Protein AF-A0A3D4TBJ1-F1 (afdb_monomer)

pLDDT: mean 82.05, std 12.17, range [55.59, 97.12]

Mean predicted aligned error: 19.38 Å

Radius of gyration: 31.86 Å; Cα contacts (8 Å, |Δi|>4): 44; chains: 1; bounding box: 50×71×75 Å

Foldseek 3Di:
DVVVVVVVVVVVVVVVVVVVVVVVPDDDDPPDDDPDDPDPPPPPPPCVVVVPDDPPVPDPPDVVNVVVVVVVVVVVVVVPPDPDDPDPVDDPVVVVVVVVVVVVVPDDDDDQDLVVLVVCVVVVNNVVSLVSLVVVCVVCVVCVVVSVVVNCVSVVD

Nearest PDB structu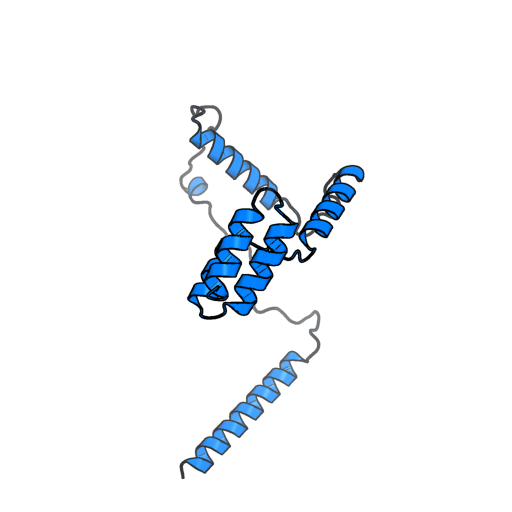res (foldseek):
  6oig-assembly1_i  TM=3.450E-01  e=1.708E+00  Saccharomyces cerevisiae
  7yqh-assembly1_D  TM=2.287E-01  e=3.314E+00  Saccharomyces cerevisiae S288C

Structure (mmCIF, N/CA/C/O backbone):
data_AF-A0A3D4TBJ1-F1
#
_entry.id   AF-A0A3D4TBJ1-F1
#
loop_
_atom_site.group_PDB
_atom_site.id
_atom_site.type_symbol
_atom_site.label_atom_id
_atom_site.label_alt_id
_atom_site.label_comp_id
_atom_site.label_asym_id
_atom_site.label_entity_id
_atom_site.label_seq_id
_atom_site.pdbx_PDB_ins_code
_atom_site.Cartn_x
_atom_site.Cartn_y
_atom_site.Cartn_z
_atom_site.occupancy
_atom_site.B_iso_or_equiv
_atom_site.auth_seq_id
_atom_site.auth_comp_id
_atom_site.auth_asym_id
_atom_site.auth_atom_id
_atom_site.pdbx_PDB_model_num
ATOM 1 N N . LEU A 1 1 ? -1.169 -50.469 31.726 1.00 55.59 1 LEU A N 1
ATOM 2 C CA . LEU A 1 1 ? -1.126 -51.176 30.425 1.00 55.59 1 LEU A CA 1
ATOM 3 C C . LEU A 1 1 ? -1.059 -50.225 29.226 1.00 55.59 1 LEU A C 1
ATOM 5 O O . LEU A 1 1 ? -0.296 -50.515 28.322 1.00 55.59 1 LEU A O 1
ATOM 9 N N . THR A 1 2 ? -1.780 -49.095 29.189 1.00 62.25 2 THR A N 1
ATOM 10 C CA . THR A 1 2 ? -1.698 -48.136 28.060 1.00 62.25 2 THR A CA 1
ATOM 11 C C . THR A 1 2 ? -0.481 -47.201 28.111 1.00 62.25 2 THR A C 1
ATOM 13 O O . THR A 1 2 ? 0.104 -46.916 27.074 1.00 62.25 2 THR A O 1
ATOM 16 N N . VAL A 1 3 ? -0.042 -46.783 29.302 1.00 64.19 3 VAL A N 1
ATOM 17 C CA . VAL A 1 3 ? 1.069 -45.818 29.469 1.00 64.19 3 VAL A CA 1
ATOM 18 C C . VAL A 1 3 ? 2.434 -46.405 29.067 1.00 64.19 3 VAL A C 1
ATOM 20 O O . VAL A 1 3 ? 3.203 -45.757 28.367 1.00 64.19 3 VAL A O 1
ATOM 23 N N . GLU A 1 4 ? 2.705 -47.667 29.415 1.00 66.00 4 GLU A N 1
ATOM 24 C CA . GLU A 1 4 ? 3.970 -48.350 29.078 1.00 66.00 4 GLU A CA 1
ATOM 25 C C . GLU A 1 4 ? 4.130 -48.593 27.566 1.00 66.00 4 GLU A C 1
ATOM 27 O O . GLU A 1 4 ? 5.239 -48.563 27.030 1.00 66.00 4 GLU A O 1
ATOM 32 N N . ALA A 1 5 ? 3.017 -48.806 26.854 1.00 69.88 5 ALA A N 1
ATOM 33 C CA . ALA A 1 5 ? 3.023 -49.003 25.408 1.00 69.88 5 ALA A CA 1
ATOM 34 C C . ALA A 1 5 ? 3.351 -47.702 24.650 1.00 69.88 5 ALA A C 1
ATOM 36 O O . ALA A 1 5 ? 4.091 -47.732 23.664 1.00 69.88 5 ALA A O 1
ATOM 37 N N . GLU A 1 6 ? 2.850 -46.558 25.126 1.00 74.50 6 GLU A N 1
ATOM 38 C CA . GLU A 1 6 ? 3.165 -45.244 24.554 1.00 74.50 6 GLU A CA 1
ATOM 39 C C . GLU A 1 6 ? 4.620 -44.835 24.800 1.00 74.50 6 GLU A C 1
ATOM 41 O O . GLU A 1 6 ? 5.259 -44.253 23.922 1.00 74.50 6 GLU A O 1
ATOM 46 N N . GLU A 1 7 ? 5.168 -45.158 25.970 1.00 77.69 7 GLU A N 1
ATOM 47 C CA . GLU A 1 7 ? 6.558 -44.853 26.312 1.00 77.69 7 GLU A CA 1
ATOM 48 C C . GLU A 1 7 ? 7.539 -45.684 25.470 1.00 77.69 7 GLU A C 1
ATOM 50 O O . GLU A 1 7 ? 8.482 -45.141 24.891 1.00 77.69 7 GLU A O 1
ATOM 55 N N . SER A 1 8 ? 7.231 -46.968 25.245 1.00 80.81 8 SER A N 1
ATOM 56 C CA . SER A 1 8 ? 7.974 -47.814 24.300 1.00 80.81 8 SER A CA 1
ATOM 57 C C . SER A 1 8 ? 7.924 -47.282 22.859 1.00 80.81 8 SER A C 1
ATOM 59 O O . SER A 1 8 ? 8.925 -47.336 22.140 1.00 80.81 8 SER A O 1
ATOM 61 N N . ALA A 1 9 ? 6.782 -46.741 22.418 1.00 84.12 9 ALA A N 1
ATOM 62 C CA . ALA A 1 9 ? 6.650 -46.147 21.088 1.00 84.12 9 ALA A CA 1
ATOM 63 C C . ALA A 1 9 ? 7.488 -44.864 20.941 1.00 84.12 9 ALA A C 1
ATOM 65 O O . ALA A 1 9 ? 8.150 -44.681 19.918 1.00 84.12 9 ALA A O 1
ATOM 66 N N . LYS A 1 10 ? 7.519 -44.009 21.971 1.00 89.00 10 LYS A N 1
ATOM 67 C CA . LYS A 1 10 ? 8.345 -42.789 21.996 1.00 89.00 10 LYS A CA 1
ATOM 68 C C . LYS A 1 10 ? 9.839 -43.108 21.934 1.00 89.00 10 LYS A C 1
ATOM 70 O O . LYS A 1 10 ? 10.552 -42.471 21.161 1.00 89.00 10 LYS A O 1
ATOM 75 N N . GLU A 1 11 ? 10.299 -44.120 22.666 1.00 89.88 11 GLU A N 1
ATOM 76 C CA . GLU A 1 11 ? 11.703 -44.557 22.618 1.00 89.88 11 GLU A CA 1
ATOM 77 C C . GLU A 1 11 ? 12.088 -45.124 21.243 1.00 89.88 11 GLU A C 1
ATOM 79 O O . GLU A 1 11 ? 13.150 -44.802 20.705 1.00 89.88 11 GLU A O 1
ATOM 84 N N . LYS A 1 12 ? 11.189 -45.882 20.598 1.00 92.12 12 LYS A N 1
ATOM 85 C CA . LYS A 1 12 ? 11.396 -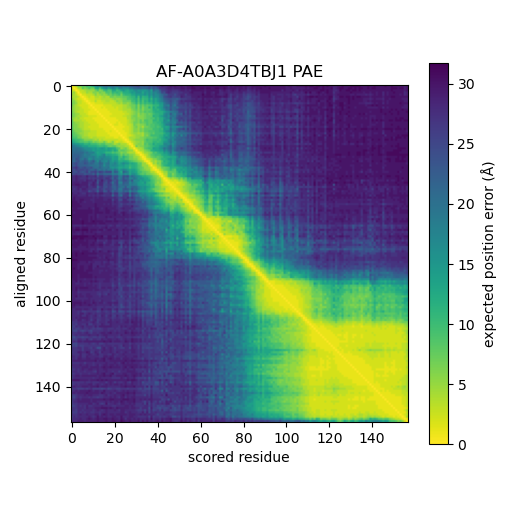46.344 19.214 1.00 92.12 12 LYS A CA 1
ATOM 86 C C . LYS A 1 12 ? 11.519 -45.173 18.242 1.00 92.12 12 LYS A C 1
ATOM 88 O O . LYS A 1 12 ? 12.470 -45.138 17.464 1.00 92.12 12 LYS A O 1
ATOM 93 N N . ILE A 1 13 ? 10.618 -44.192 18.316 1.00 91.75 13 ILE A N 1
ATOM 94 C CA . ILE A 1 13 ? 10.670 -42.998 17.458 1.00 91.75 13 ILE A CA 1
ATOM 95 C C . ILE A 1 13 ? 11.970 -42.224 17.691 1.00 91.75 13 ILE A C 1
ATOM 97 O O . ILE A 1 13 ? 12.634 -41.853 16.730 1.00 91.75 13 ILE A O 1
ATOM 101 N N . LYS A 1 14 ? 12.379 -42.040 18.949 1.00 94.62 14 LYS A N 1
ATOM 102 C CA . LYS A 1 14 ? 13.633 -41.370 19.310 1.00 94.62 14 LYS A CA 1
ATOM 103 C C . LYS A 1 14 ? 14.856 -42.082 18.730 1.00 94.62 14 LYS A C 1
ATOM 105 O O . LYS A 1 14 ? 15.749 -41.412 18.219 1.00 94.62 14 LYS A O 1
ATOM 110 N N . SER A 1 15 ? 14.880 -43.417 18.753 1.00 93.62 15 SER A N 1
ATOM 111 C CA . SER A 1 15 ? 15.967 -44.202 18.151 1.00 93.62 15 SER A CA 1
ATOM 112 C C . SER A 1 15 ? 16.035 -44.047 16.627 1.00 93.62 15 SER A C 1
ATOM 114 O O . SER A 1 15 ? 17.121 -43.881 16.075 1.00 93.62 15 SER A O 1
ATOM 116 N N . ILE A 1 16 ? 14.878 -44.011 15.955 1.00 93.81 16 ILE A N 1
ATOM 117 C CA . ILE A 1 16 ? 14.783 -43.804 14.504 1.00 93.81 16 ILE A CA 1
ATOM 118 C C . ILE A 1 16 ? 15.245 -42.390 14.145 1.00 93.81 16 ILE A C 1
ATOM 120 O O . ILE A 1 16 ? 16.071 -42.226 13.251 1.00 93.81 16 ILE A O 1
ATOM 124 N N . LEU A 1 17 ? 14.769 -41.378 14.876 1.00 92.94 17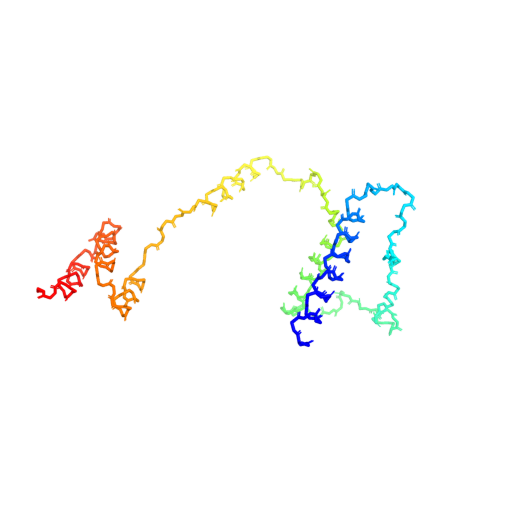 LEU A N 1
ATOM 125 C CA . LEU A 1 17 ? 15.145 -39.983 14.648 1.00 92.94 17 LEU A CA 1
ATOM 126 C C . LEU A 1 17 ? 16.644 -39.765 14.879 1.00 92.94 17 LEU A C 1
ATOM 128 O O . LEU A 1 17 ? 17.296 -39.092 14.088 1.00 92.94 17 LEU A O 1
ATOM 132 N N . ALA A 1 18 ? 17.209 -40.369 15.928 1.00 92.88 18 ALA A N 1
ATOM 133 C CA . ALA A 1 18 ? 18.644 -40.322 16.189 1.00 92.88 18 ALA A CA 1
ATOM 134 C C . ALA A 1 18 ? 19.455 -40.975 15.057 1.00 92.88 18 ALA A C 1
ATOM 136 O O . ALA A 1 18 ? 20.480 -40.427 14.655 1.00 92.88 18 ALA A O 1
ATOM 137 N N . GLY A 1 19 ? 18.975 -42.097 14.507 1.00 91.69 19 GLY A N 1
ATOM 138 C CA . GLY A 1 19 ? 19.571 -42.741 13.335 1.00 91.69 19 GLY A CA 1
ATOM 139 C C . GLY A 1 19 ? 19.547 -41.843 12.096 1.00 91.69 19 GLY A C 1
ATOM 140 O O . GLY A 1 19 ? 20.579 -41.662 11.456 1.00 91.69 19 GLY A O 1
ATOM 141 N N . GLN A 1 20 ? 18.407 -41.208 11.814 1.00 90.44 20 GLN A N 1
ATOM 142 C CA . GLN A 1 20 ? 18.252 -40.281 10.686 1.00 90.44 20 GLN A CA 1
ATOM 143 C C . GLN A 1 20 ? 19.135 -39.035 10.824 1.00 90.44 20 GLN A C 1
ATOM 145 O O . GLN A 1 20 ? 19.754 -38.609 9.855 1.00 90.44 20 GLN A O 1
ATOM 150 N N . VAL A 1 21 ? 19.238 -38.463 12.029 1.00 92.56 21 VAL A N 1
ATOM 151 C CA . VAL A 1 21 ? 20.120 -37.314 12.300 1.00 92.56 21 VAL A CA 1
ATOM 152 C C . VAL A 1 21 ? 21.590 -37.705 12.143 1.00 92.56 21 VAL A C 1
ATOM 154 O O . VAL A 1 21 ? 22.375 -36.938 11.589 1.00 92.56 21 VAL A O 1
ATOM 157 N N . ALA A 1 22 ? 21.976 -38.895 12.606 1.00 90.38 22 ALA A N 1
ATOM 158 C CA . ALA A 1 22 ? 23.334 -39.396 12.426 1.00 90.38 22 ALA A CA 1
ATOM 159 C C . ALA A 1 22 ? 23.661 -39.622 10.945 1.00 90.38 22 ALA A C 1
ATOM 161 O O . ALA A 1 22 ? 24.770 -39.320 10.522 1.00 90.38 22 ALA A O 1
ATOM 162 N N . GLU A 1 23 ? 22.707 -40.122 10.160 1.00 85.88 23 GLU A N 1
ATOM 163 C CA . GLU A 1 23 ? 22.857 -40.329 8.721 1.00 85.88 23 GLU A CA 1
ATOM 164 C C . GLU A 1 23 ? 22.931 -39.011 7.942 1.00 85.88 23 GLU A C 1
ATOM 166 O O . GLU A 1 23 ? 23.796 -38.871 7.085 1.00 85.88 23 GLU A O 1
ATOM 171 N N . PHE A 1 24 ? 22.121 -38.014 8.308 1.00 85.25 24 PHE A N 1
ATOM 172 C CA . PHE A 1 24 ? 22.150 -36.673 7.716 1.00 85.25 24 PHE A CA 1
ATOM 173 C C . PHE A 1 24 ? 23.474 -35.931 7.957 1.00 85.25 24 PHE A C 1
ATOM 175 O O . PHE A 1 24 ? 23.938 -35.194 7.094 1.00 85.25 24 PHE A O 1
ATOM 182 N N . ASN A 1 25 ? 24.090 -36.122 9.127 1.00 88.81 25 ASN A N 1
ATOM 183 C CA . ASN A 1 25 ? 25.350 -35.462 9.481 1.00 88.81 25 ASN A CA 1
ATOM 184 C C . ASN A 1 25 ? 26.598 -36.161 8.912 1.00 88.81 25 ASN A C 1
ATOM 186 O O . ASN A 1 25 ? 27.711 -35.675 9.134 1.00 88.81 25 ASN A O 1
ATOM 190 N N . LYS A 1 26 ? 26.459 -37.300 8.218 1.00 86.06 26 LYS A N 1
ATOM 191 C CA . LYS A 1 26 ? 27.600 -37.933 7.544 1.00 86.06 26 LYS A CA 1
ATOM 192 C C . LYS A 1 26 ? 28.066 -37.032 6.392 1.00 86.06 26 LYS A C 1
ATOM 194 O O . LYS A 1 26 ? 27.227 -36.513 5.657 1.00 86.06 26 LYS A O 1
ATOM 199 N N . PRO A 1 27 ? 29.383 -36.825 6.225 1.00 82.94 27 PRO A N 1
ATOM 200 C CA . PRO A 1 27 ? 29.896 -36.060 5.100 1.00 82.94 27 PRO A CA 1
ATOM 201 C C . PRO A 1 27 ? 29.567 -36.796 3.801 1.00 82.94 27 PRO A C 1
ATOM 203 O O . PRO A 1 27 ? 29.769 -38.003 3.706 1.00 82.94 27 PRO A O 1
ATOM 206 N N . ILE A 1 28 ? 29.062 -36.058 2.818 1.00 75.31 28 ILE A N 1
ATOM 207 C CA . ILE A 1 28 ? 28.769 -36.585 1.486 1.00 75.31 28 ILE A CA 1
ATOM 208 C C . ILE A 1 28 ? 30.108 -36.778 0.771 1.00 75.31 28 ILE A C 1
ATOM 210 O O . ILE A 1 28 ? 30.870 -35.820 0.614 1.00 75.31 28 ILE A O 1
ATOM 214 N N . THR A 1 29 ? 30.411 -38.012 0.383 1.00 78.94 29 THR A N 1
ATOM 215 C CA . THR A 1 29 ? 31.608 -38.368 -0.388 1.00 78.94 29 THR A CA 1
ATOM 216 C C . THR A 1 29 ? 31.313 -38.300 -1.887 1.00 78.94 29 THR A C 1
ATOM 218 O O . THR A 1 29 ? 30.188 -38.540 -2.308 1.00 78.94 29 THR A O 1
ATOM 221 N N . GLU A 1 30 ? 32.310 -37.984 -2.723 1.00 69.00 30 GLU A N 1
ATOM 222 C CA . GLU A 1 30 ? 32.127 -37.821 -4.185 1.00 69.00 30 GLU A CA 1
ATOM 223 C C . GLU A 1 30 ? 31.647 -39.101 -4.906 1.00 69.00 30 GLU A C 1
ATOM 225 O O . GLU A 1 30 ? 31.216 -39.045 -6.056 1.00 69.00 30 GLU A O 1
ATOM 230 N N . GLU A 1 31 ? 31.689 -40.250 -4.227 1.00 70.94 31 GLU A N 1
ATOM 231 C CA . GLU A 1 31 ? 31.241 -41.554 -4.726 1.00 70.94 31 GLU A CA 1
ATOM 232 C C . GLU A 1 31 ? 29.761 -41.859 -4.408 1.00 70.94 31 GLU A C 1
ATOM 234 O O . GLU A 1 31 ? 29.213 -42.840 -4.919 1.00 70.94 31 GLU A O 1
ATOM 239 N N . ASP A 1 32 ? 29.086 -41.024 -3.606 1.00 72.69 32 ASP A N 1
ATOM 240 C CA . ASP A 1 32 ? 27.685 -41.225 -3.229 1.00 72.69 32 ASP A CA 1
ATOM 241 C C . ASP A 1 32 ? 26.749 -40.882 -4.401 1.00 72.69 32 ASP A C 1
ATOM 243 O O . ASP A 1 32 ? 26.463 -39.721 -4.706 1.00 72.69 32 ASP A O 1
ATOM 247 N N . GLN A 1 33 ? 26.253 -41.917 -5.085 1.00 67.56 33 GLN A N 1
ATOM 248 C CA . GLN A 1 33 ? 25.292 -41.766 -6.177 1.00 67.56 33 GLN A CA 1
ATOM 249 C C . GLN A 1 33 ? 23.937 -41.281 -5.644 1.00 67.56 33 GLN A C 1
ATOM 251 O O . GLN A 1 33 ? 23.287 -41.949 -4.837 1.00 67.56 33 GLN A O 1
ATOM 256 N N . LEU A 1 34 ? 23.472 -40.131 -6.139 1.00 65.94 34 LEU A N 1
ATOM 257 C CA . LEU A 1 34 ? 22.121 -39.645 -5.865 1.00 65.94 34 LEU A CA 1
ATOM 258 C C . LEU A 1 34 ? 21.086 -40.630 -6.449 1.00 65.94 34 LEU A C 1
ATOM 260 O O . LEU A 1 34 ? 21.194 -41.003 -7.616 1.00 65.94 34 LEU A O 1
ATOM 264 N N . PRO A 1 35 ? 20.025 -40.999 -5.707 1.00 67.75 35 PRO A N 1
ATOM 265 C CA . PRO A 1 35 ? 18.979 -41.908 -6.192 1.00 67.75 35 PRO A CA 1
ATOM 266 C C . PRO A 1 35 ? 18.093 -41.304 -7.297 1.00 67.75 35 PRO A C 1
ATOM 268 O O . PRO A 1 35 ? 17.195 -41.970 -7.811 1.00 67.75 35 PRO A O 1
ATOM 271 N N . ILE A 1 36 ? 18.311 -40.037 -7.659 1.00 68.06 36 ILE A N 1
ATOM 272 C CA . ILE A 1 36 ? 17.568 -39.336 -8.704 1.00 68.06 36 ILE A CA 1
ATOM 273 C C . ILE A 1 36 ? 18.421 -39.363 -9.972 1.00 68.06 36 ILE A C 1
ATOM 275 O O . ILE A 1 36 ? 19.392 -38.619 -10.090 1.00 68.06 36 ILE A O 1
ATOM 279 N N . SER A 1 37 ? 18.049 -40.223 -10.922 1.00 68.31 37 SER A N 1
ATOM 280 C CA . SER A 1 37 ? 18.665 -40.239 -12.250 1.00 68.31 37 SER A CA 1
ATOM 281 C C . SER A 1 37 ? 18.342 -38.938 -12.992 1.00 68.31 37 SER A C 1
ATOM 283 O O . SER A 1 37 ? 17.177 -38.575 -13.158 1.00 68.31 37 SER A O 1
ATOM 285 N N . THR A 1 38 ? 19.378 -38.231 -13.443 1.00 67.88 38 THR A N 1
ATOM 286 C CA . THR A 1 38 ? 19.279 -37.008 -14.255 1.00 67.88 38 THR A CA 1
ATOM 287 C C . THR A 1 38 ? 19.238 -37.323 -15.749 1.00 67.88 38 THR A C 1
ATOM 289 O O . THR A 1 38 ? 19.847 -36.617 -16.556 1.00 67.88 38 THR A O 1
ATOM 292 N N . GLU A 1 39 ? 18.575 -38.403 -16.149 1.00 71.56 39 GLU A N 1
ATOM 293 C CA . GLU A 1 39 ? 18.379 -38.669 -17.569 1.00 71.56 39 GLU A CA 1
ATOM 294 C C . GLU A 1 39 ? 17.355 -37.674 -18.139 1.00 71.56 39 GLU A C 1
ATOM 296 O O . GLU A 1 39 ? 16.245 -37.543 -17.612 1.00 71.56 39 GLU A O 1
ATOM 301 N N . PRO A 1 40 ? 17.701 -36.926 -19.203 1.00 67.25 40 PRO A N 1
ATOM 302 C CA . PRO A 1 40 ? 16.761 -36.013 -19.827 1.00 67.25 40 PRO A CA 1
ATOM 303 C C . PRO A 1 40 ? 15.622 -36.832 -20.434 1.00 67.25 40 PRO A C 1
ATOM 305 O O . PRO A 1 40 ? 15.832 -37.581 -21.387 1.00 67.25 40 PRO A O 1
ATOM 308 N N . PHE A 1 41 ? 14.408 -36.673 -19.897 1.00 63.72 41 PHE A N 1
ATOM 309 C CA . PHE A 1 41 ? 13.207 -37.287 -20.459 1.00 63.72 41 PHE A CA 1
ATOM 310 C C . PHE A 1 41 ? 13.159 -37.045 -21.972 1.00 63.72 41 PHE A C 1
ATOM 312 O O . PHE A 1 41 ? 13.133 -35.893 -22.423 1.00 63.72 41 PHE A O 1
ATOM 319 N N . HIS A 1 42 ? 13.118 -38.128 -22.754 1.00 65.62 42 HIS A N 1
ATOM 320 C CA . HIS A 1 42 ? 12.855 -38.083 -24.189 1.00 65.62 42 HIS A CA 1
ATOM 321 C C . HIS A 1 42 ? 11.417 -37.608 -24.414 1.00 65.62 42 HIS A C 1
ATOM 323 O O . HIS A 1 42 ? 10.493 -38.385 -24.645 1.00 65.62 42 HIS A O 1
ATOM 329 N N . THR A 1 43 ? 11.214 -36.299 -24.305 1.00 68.25 43 THR A N 1
ATOM 330 C CA . THR A 1 43 ? 9.969 -35.645 -24.681 1.00 68.25 43 THR A CA 1
ATOM 331 C C . THR A 1 43 ? 9.953 -35.583 -26.196 1.00 68.25 43 THR A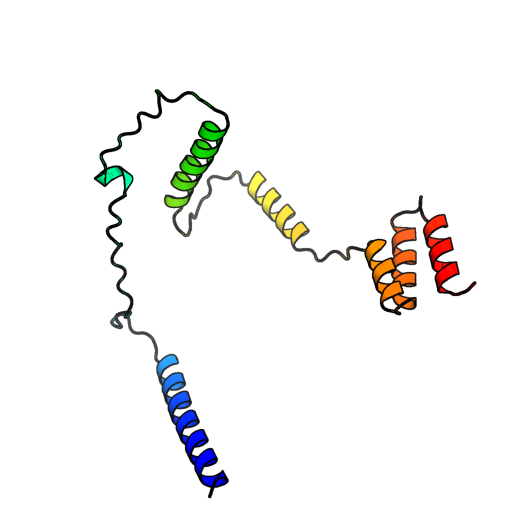 C 1
ATOM 333 O O . THR A 1 43 ? 10.494 -34.674 -26.824 1.00 68.25 43 THR A O 1
ATOM 336 N N . VAL A 1 44 ? 9.380 -36.621 -26.802 1.00 64.38 44 VAL A N 1
ATOM 337 C CA . VAL A 1 44 ? 8.988 -36.566 -28.206 1.00 64.38 44 VAL A CA 1
ATOM 338 C C . VAL A 1 44 ? 7.962 -35.444 -28.304 1.00 64.38 44 VAL A C 1
ATOM 340 O O . VAL A 1 44 ? 6.837 -35.582 -27.829 1.00 64.38 44 VAL A O 1
ATOM 343 N N . ASP A 1 45 ? 8.379 -34.301 -28.842 1.00 69.25 45 ASP A N 1
ATOM 344 C CA . ASP A 1 45 ? 7.497 -33.160 -29.045 1.00 69.25 45 ASP A CA 1
ATOM 345 C C . ASP A 1 45 ? 6.292 -33.621 -29.882 1.00 69.25 45 ASP A C 1
ATOM 347 O O . ASP A 1 45 ? 6.444 -34.136 -30.998 1.00 69.25 45 ASP A O 1
ATOM 351 N N . TYR A 1 46 ? 5.089 -33.486 -29.316 1.00 73.56 46 TYR A N 1
ATOM 352 C CA . TYR A 1 46 ? 3.832 -33.918 -29.927 1.00 73.56 46 TYR A CA 1
ATOM 353 C C . TYR A 1 46 ? 3.699 -33.361 -31.352 1.00 73.56 46 TYR A C 1
ATOM 355 O O . TYR A 1 46 ? 3.325 -34.089 -32.269 1.00 73.56 46 TYR A O 1
ATOM 363 N N . PHE A 1 47 ? 4.130 -32.118 -31.584 1.00 67.00 47 PHE A N 1
ATOM 364 C CA . PHE A 1 47 ? 4.077 -31.493 -32.908 1.00 67.00 47 PHE A CA 1
ATOM 365 C C . PHE A 1 47 ? 5.065 -32.104 -33.912 1.00 67.00 47 PHE A C 1
ATOM 367 O O . PHE A 1 47 ? 4.736 -32.228 -35.094 1.00 67.00 47 PHE A O 1
ATOM 374 N N . ALA A 1 48 ? 6.246 -32.531 -33.452 1.00 66.88 48 ALA A N 1
ATOM 375 C CA . ALA A 1 48 ? 7.252 -33.172 -34.296 1.00 66.88 48 ALA A CA 1
ATOM 376 C C . ALA A 1 48 ? 6.827 -34.587 -34.714 1.00 66.88 48 ALA A C 1
ATOM 378 O O . ALA A 1 48 ? 6.996 -34.953 -35.877 1.00 66.88 48 ALA A O 1
ATOM 379 N N . SER A 1 49 ? 6.220 -35.356 -33.800 1.00 78.56 49 SER A N 1
ATOM 380 C CA . SER A 1 49 ? 5.694 -36.696 -34.119 1.00 78.56 49 SER A CA 1
ATOM 381 C C . SER A 1 49 ? 4.509 -36.655 -35.086 1.00 78.56 49 SER A C 1
ATOM 383 O O . SER A 1 49 ? 4.403 -37.510 -35.959 1.00 78.56 49 SER A O 1
ATOM 385 N N . GLN A 1 50 ? 3.660 -35.627 -34.987 1.00 75.06 50 GLN A N 1
ATOM 386 C CA . GLN A 1 50 ? 2.547 -35.404 -35.913 1.00 75.06 50 GLN A CA 1
ATOM 387 C C . GLN A 1 50 ? 2.987 -34.757 -37.243 1.00 75.06 50 GLN A C 1
ATOM 389 O O . GLN A 1 50 ? 2.150 -34.474 -38.098 1.00 75.06 50 GLN A O 1
ATOM 394 N N . GLY A 1 51 ? 4.290 -34.509 -37.441 1.00 70.56 51 GLY A N 1
ATOM 395 C CA . GLY A 1 51 ? 4.839 -33.992 -38.700 1.00 70.56 51 GLY A CA 1
ATOM 396 C C . GLY A 1 51 ? 4.405 -32.563 -39.048 1.00 70.56 51 GLY A C 1
ATOM 397 O O . GLY A 1 51 ? 4.527 -32.147 -40.203 1.00 70.56 51 GLY A O 1
ATOM 398 N N . ILE A 1 52 ? 3.908 -31.797 -38.074 1.00 72.38 52 ILE A N 1
ATOM 399 C CA . ILE A 1 52 ? 3.370 -30.455 -38.301 1.00 72.38 52 ILE A CA 1
ATOM 400 C C . ILE A 1 52 ? 4.539 -29.473 -38.444 1.00 72.38 52 ILE A C 1
ATOM 402 O O . ILE A 1 52 ? 5.089 -28.969 -37.466 1.00 72.38 52 ILE A O 1
ATOM 406 N N . LYS A 1 53 ? 4.923 -29.180 -39.689 1.00 69.38 53 LYS A N 1
ATOM 407 C CA . LYS A 1 53 ? 5.891 -28.125 -40.018 1.00 69.38 53 LYS A CA 1
ATOM 408 C C . LYS A 1 53 ? 5.141 -26.810 -40.208 1.00 69.38 53 LYS A C 1
ATOM 410 O O . LYS A 1 53 ? 4.558 -26.565 -41.261 1.00 69.38 53 LYS A O 1
ATOM 415 N N . ILE A 1 54 ? 5.116 -25.978 -39.170 1.00 69.81 54 ILE A N 1
ATOM 416 C CA . ILE A 1 54 ? 4.479 -24.660 -39.241 1.00 69.81 54 ILE A CA 1
ATOM 417 C C . ILE A 1 54 ? 5.396 -23.718 -40.033 1.00 69.81 54 ILE A C 1
ATOM 419 O O . ILE A 1 54 ? 6.465 -23.349 -39.555 1.00 69.81 54 ILE A O 1
ATOM 423 N N . ASP A 1 55 ? 4.978 -23.300 -41.230 1.00 68.25 55 ASP A N 1
ATOM 424 C CA . ASP A 1 55 ? 5.633 -22.228 -41.993 1.00 68.25 55 ASP A CA 1
ATOM 425 C C . ASP A 1 55 ? 5.180 -20.864 -41.444 1.00 68.25 55 ASP A C 1
ATOM 427 O O . ASP A 1 55 ? 4.188 -20.268 -41.872 1.00 68.25 55 ASP A O 1
ATOM 431 N N . LEU A 1 56 ? 5.926 -20.358 -40.462 1.00 63.62 56 LEU A N 1
ATOM 432 C CA . LEU A 1 56 ? 5.651 -19.115 -39.726 1.00 63.62 56 LEU A CA 1
ATOM 433 C C . LEU A 1 56 ? 5.595 -17.831 -40.591 1.00 63.62 56 LEU A C 1
ATOM 435 O O . LEU A 1 56 ? 5.231 -16.763 -40.081 1.00 63.62 56 LEU A O 1
ATOM 439 N N . THR A 1 57 ? 5.979 -17.908 -41.867 1.00 71.25 57 THR A N 1
ATOM 440 C CA . THR A 1 57 ? 5.954 -16.809 -42.849 1.00 71.25 57 THR A CA 1
ATOM 441 C C . THR A 1 57 ? 4.610 -16.666 -43.564 1.00 71.25 57 THR A C 1
ATOM 443 O O . THR A 1 57 ? 4.322 -15.595 -44.088 1.00 71.25 57 THR A O 1
ATOM 446 N N . LYS A 1 58 ? 3.777 -17.715 -43.570 1.00 71.31 58 LYS A N 1
ATOM 447 C CA . LYS A 1 58 ? 2.517 -17.769 -44.337 1.00 71.31 58 LYS A CA 1
ATOM 448 C C . LYS A 1 58 ? 1.267 -17.452 -43.506 1.00 71.31 58 LYS A C 1
ATOM 450 O O . LYS A 1 58 ? 0.171 -17.397 -44.052 1.00 71.31 58 LYS A O 1
ATOM 455 N N . ILE A 1 59 ? 1.415 -17.261 -42.194 1.00 69.81 59 ILE A N 1
ATOM 456 C CA . ILE A 1 59 ? 0.296 -17.057 -41.263 1.00 69.81 59 ILE A CA 1
ATOM 457 C C . ILE A 1 59 ? -0.055 -15.559 -41.197 1.00 69.81 59 ILE A C 1
ATOM 459 O O . ILE A 1 59 ? 0.860 -14.745 -41.022 1.00 69.81 59 ILE A O 1
ATOM 463 N N . PRO A 1 60 ? -1.342 -15.173 -41.306 1.00 69.50 60 PRO A N 1
ATOM 464 C CA . PRO A 1 60 ? -1.759 -13.782 -41.147 1.00 69.50 60 PRO A CA 1
ATOM 465 C C . PRO A 1 60 ? -1.393 -13.269 -39.747 1.00 69.50 60 PRO A C 1
ATOM 467 O O . PRO A 1 60 ? -1.614 -13.949 -38.747 1.00 69.50 60 PRO A O 1
ATOM 470 N N . GLN A 1 61 ? -0.814 -12.068 -39.681 1.00 65.75 61 GLN A N 1
ATOM 471 C CA . GLN A 1 61 ? -0.333 -11.439 -38.444 1.00 65.75 61 GLN A CA 1
ATOM 472 C C . GLN A 1 61 ? -1.504 -10.879 -37.625 1.00 65.75 61 GLN A C 1
ATOM 474 O O . GLN A 1 61 ? -1.683 -9.669 -37.506 1.00 65.75 61 GLN A O 1
ATOM 479 N N . ASP A 1 62 ? -2.327 -11.766 -37.077 1.00 80.69 62 ASP A N 1
ATOM 480 C CA . ASP A 1 62 ? -3.365 -11.394 -36.122 1.00 80.69 62 ASP A CA 1
ATOM 481 C C . ASP A 1 62 ? -2.728 -11.023 -34.770 1.00 80.69 62 ASP A C 1
ATOM 483 O O . ASP A 1 62 ? -1.695 -11.581 -34.379 1.00 80.69 62 ASP A O 1
ATOM 487 N N . LYS A 1 63 ? -3.337 -10.102 -34.020 1.00 80.94 63 LYS A N 1
ATOM 488 C CA . LYS A 1 63 ? -2.806 -9.557 -32.757 1.00 80.94 63 LYS A CA 1
ATOM 489 C C . LYS A 1 63 ? -2.448 -10.661 -31.757 1.00 80.94 63 LYS A C 1
ATOM 491 O O . LYS A 1 63 ? -1.412 -10.578 -31.096 1.00 80.94 63 LYS A O 1
ATOM 496 N N . LEU A 1 64 ? -3.266 -11.711 -31.695 1.00 74.12 64 LEU A N 1
ATOM 497 C CA . LEU A 1 64 ? -3.047 -12.873 -30.835 1.00 74.12 64 LEU A CA 1
ATOM 498 C C . LEU A 1 64 ? -1.846 -13.713 -31.296 1.00 74.12 64 LEU A C 1
ATOM 500 O O . LEU A 1 64 ? -1.021 -14.107 -30.473 1.00 74.12 64 LEU A O 1
ATOM 504 N N . THR A 1 65 ? -1.674 -13.915 -32.606 1.00 73.31 65 THR A N 1
ATOM 505 C CA . THR A 1 65 ? -0.499 -14.620 -33.152 1.00 73.31 65 THR A CA 1
ATOM 506 C C . THR A 1 65 ? 0.794 -13.842 -32.903 1.00 73.31 65 THR A C 1
ATOM 508 O O . THR A 1 65 ? 1.813 -14.435 -32.551 1.00 73.31 65 THR A O 1
ATOM 511 N N . VAL A 1 66 ? 0.748 -12.508 -32.979 1.00 76.19 66 VAL A N 1
ATOM 512 C CA . VAL A 1 66 ? 1.878 -11.628 -32.646 1.00 76.19 66 VAL A CA 1
ATOM 513 C C . VAL A 1 66 ? 2.226 -11.724 -31.155 1.00 76.19 66 VAL A C 1
ATOM 515 O O . VAL A 1 66 ? 3.403 -11.789 -30.805 1.00 76.19 66 VAL A O 1
ATOM 518 N N . GLN A 1 67 ? 1.229 -11.766 -30.265 1.00 76.81 67 GLN A N 1
ATOM 519 C CA . GLN A 1 67 ? 1.439 -11.925 -28.819 1.00 76.81 67 GLN A CA 1
ATOM 520 C C . GLN A 1 67 ? 2.008 -13.305 -28.456 1.00 76.81 67 GLN A C 1
ATOM 522 O O . GLN A 1 67 ? 2.976 -13.384 -27.701 1.00 76.81 67 GLN A O 1
ATOM 527 N N . LEU A 1 68 ? 1.473 -14.380 -29.039 1.00 74.38 68 LEU A N 1
ATOM 528 C CA . LEU A 1 68 ? 1.975 -15.741 -28.836 1.00 74.38 68 LEU A CA 1
ATOM 529 C C . LEU A 1 68 ? 3.415 -15.901 -29.321 1.00 74.38 68 LEU A C 1
ATOM 531 O O . LEU A 1 68 ? 4.204 -16.526 -28.620 1.00 74.38 68 LEU A O 1
ATOM 535 N N . ARG A 1 69 ? 3.786 -15.299 -30.460 1.00 73.00 69 ARG A N 1
ATOM 536 C CA . ARG A 1 69 ? 5.171 -15.304 -30.970 1.00 73.00 69 ARG A CA 1
ATOM 537 C C . ARG A 1 69 ? 6.122 -14.567 -30.039 1.00 73.00 69 ARG A C 1
ATOM 539 O O . ARG A 1 69 ? 7.163 -15.114 -29.705 1.00 73.00 69 ARG A O 1
ATOM 546 N N . LYS A 1 70 ? 5.734 -13.388 -29.540 1.00 80.62 70 LYS A N 1
ATOM 547 C CA . LYS A 1 70 ? 6.518 -12.656 -28.527 1.00 80.62 70 LYS A CA 1
ATOM 548 C C . LYS A 1 70 ? 6.754 -13.504 -27.278 1.00 80.62 70 LYS A C 1
ATOM 550 O O . LYS A 1 70 ? 7.858 -13.515 -26.749 1.00 80.62 70 LYS A O 1
ATOM 555 N N . PHE A 1 71 ? 5.740 -14.253 -26.851 1.00 73.25 71 PHE A N 1
ATOM 556 C CA . PHE A 1 71 ? 5.858 -15.171 -25.725 1.00 73.25 71 PHE A CA 1
ATOM 557 C C . PHE A 1 71 ? 6.737 -16.393 -26.044 1.00 73.25 71 PHE A C 1
ATOM 559 O O . PHE A 1 71 ? 7.604 -16.739 -25.250 1.00 73.25 71 PHE A O 1
ATOM 566 N N . THR A 1 72 ? 6.588 -17.023 -27.216 1.00 77.94 72 THR A N 1
ATOM 567 C CA . THR A 1 72 ? 7.425 -18.180 -27.599 1.00 77.94 72 THR A CA 1
ATOM 568 C C . THR A 1 72 ? 8.880 -17.794 -27.852 1.00 77.94 72 THR A C 1
ATOM 570 O O . THR A 1 72 ? 9.779 -18.559 -27.508 1.00 77.94 72 THR A O 1
ATOM 573 N N . ASP A 1 73 ? 9.135 -16.616 -28.417 1.00 77.00 73 ASP A N 1
ATOM 574 C CA . ASP A 1 73 ? 10.490 -16.094 -28.596 1.00 77.00 73 ASP A CA 1
ATOM 575 C C . ASP A 1 73 ? 11.122 -15.714 -27.251 1.00 77.00 73 ASP A C 1
ATOM 577 O O . ASP A 1 73 ? 12.296 -16.009 -27.026 1.00 77.00 73 ASP A O 1
ATOM 581 N N . TRP A 1 74 ? 10.333 -15.194 -26.307 1.00 76.50 74 TRP A N 1
ATOM 582 C CA . TRP A 1 74 ? 10.776 -15.007 -24.925 1.00 76.50 74 TRP A CA 1
ATOM 583 C C . TRP A 1 74 ? 11.095 -16.340 -24.221 1.00 76.50 74 TRP A C 1
ATOM 585 O O . TRP A 1 74 ? 12.136 -16.454 -23.578 1.00 76.50 74 TRP A O 1
ATOM 595 N N . LEU A 1 75 ? 10.291 -17.395 -24.410 1.00 75.00 75 LEU A N 1
ATOM 596 C CA . LEU A 1 75 ? 10.588 -18.732 -23.869 1.00 75.00 75 LEU A CA 1
ATOM 597 C C . LEU A 1 75 ? 11.883 -19.335 -24.441 1.00 75.00 75 LEU A C 1
ATOM 599 O O . LEU A 1 75 ? 12.648 -19.967 -23.710 1.00 75.00 75 LEU A O 1
ATOM 603 N N . LYS A 1 76 ? 12.168 -19.131 -25.734 1.00 72.50 76 LYS A N 1
ATOM 604 C CA . LYS A 1 76 ? 13.438 -19.562 -26.351 1.00 72.50 76 LYS A CA 1
ATOM 605 C C . LYS A 1 76 ? 14.638 -18.817 -25.777 1.00 72.50 76 LYS A C 1
ATOM 607 O O . LYS A 1 76 ? 15.708 -19.413 -25.664 1.00 72.50 76 LYS A O 1
ATOM 612 N N . TYR A 1 77 ? 14.456 -17.542 -25.434 1.00 68.06 77 TYR A N 1
ATOM 613 C CA . TYR A 1 77 ? 15.468 -16.752 -24.745 1.00 68.06 77 TYR A CA 1
ATOM 614 C C . TYR A 1 77 ? 15.711 -17.305 -23.338 1.00 68.06 77 TYR A C 1
ATOM 616 O O . TYR A 1 77 ? 16.851 -17.616 -23.009 1.00 68.06 77 TYR A O 1
ATOM 624 N N . MET A 1 78 ? 14.647 -17.567 -22.567 1.00 66.75 78 MET A N 1
ATOM 625 C CA . MET A 1 78 ? 14.755 -18.132 -21.214 1.00 66.75 78 MET A CA 1
ATOM 626 C C . MET A 1 78 ? 15.449 -19.500 -21.173 1.00 66.75 78 MET A C 1
ATOM 628 O O . MET A 1 78 ? 16.260 -19.744 -20.288 1.00 66.75 78 MET A O 1
ATOM 632 N N . ARG A 1 79 ? 15.194 -20.384 -22.148 1.00 65.62 79 ARG A N 1
ATOM 633 C CA . ARG A 1 79 ? 15.814 -21.724 -22.206 1.00 65.62 79 ARG A CA 1
ATOM 634 C C . ARG A 1 79 ? 17.337 -21.690 -22.400 1.00 65.62 79 ARG A C 1
ATOM 636 O O . ARG A 1 79 ? 18.000 -22.686 -22.132 1.00 65.62 79 ARG A O 1
ATOM 643 N N . LYS A 1 80 ? 17.881 -20.583 -22.914 1.00 63.00 80 LYS A N 1
ATOM 644 C CA . LYS A 1 80 ? 19.318 -20.399 -23.173 1.00 63.00 80 LYS A CA 1
ATOM 645 C C . LYS A 1 80 ? 20.038 -19.608 -22.084 1.00 63.00 80 LYS A C 1
ATOM 647 O O . LYS A 1 80 ? 21.256 -19.479 -22.166 1.00 63.00 80 LYS A O 1
ATOM 652 N N . VAL A 1 81 ? 19.321 -19.080 -21.094 1.00 59.81 81 VAL A N 1
ATOM 653 C CA . VAL A 1 81 ? 19.953 -18.425 -19.950 1.00 59.81 81 VAL A CA 1
ATOM 654 C C . VAL A 1 81 ? 20.602 -19.534 -19.126 1.00 59.81 81 VAL A C 1
ATOM 656 O O . VAL A 1 81 ? 19.911 -20.392 -18.578 1.00 59.81 81 VAL A O 1
ATOM 659 N N . SER A 1 82 ? 21.937 -19.576 -19.104 1.00 58.41 82 SER A N 1
ATOM 660 C CA . SER A 1 82 ? 22.668 -20.400 -18.142 1.00 58.41 82 SER A CA 1
ATOM 661 C C . SER A 1 82 ? 22.148 -20.073 -16.736 1.00 58.41 82 SER A C 1
ATOM 663 O O . SER A 1 82 ? 21.792 -18.927 -16.482 1.00 58.41 82 SER A O 1
ATOM 665 N N . PRO A 1 83 ? 22.092 -21.025 -15.791 1.00 65.62 83 PRO A N 1
ATOM 666 C CA . PRO A 1 83 ? 21.562 -20.756 -14.449 1.00 65.62 83 PRO A CA 1
ATOM 667 C C . PRO A 1 83 ? 22.332 -19.657 -13.686 1.00 65.62 83 PRO A C 1
ATOM 669 O O . PRO A 1 83 ? 21.845 -19.162 -12.677 1.00 65.62 83 PRO A O 1
ATOM 672 N N . SER A 1 84 ? 23.508 -19.251 -14.179 1.00 57.31 84 SER A N 1
ATOM 673 C CA . SER A 1 84 ? 24.258 -18.079 -13.730 1.00 57.31 84 SER A CA 1
ATOM 674 C C . SER A 1 84 ? 25.016 -17.464 -14.919 1.00 57.31 84 SER A C 1
ATOM 676 O O . SER A 1 84 ? 26.098 -17.941 -15.272 1.00 57.31 84 SER A O 1
ATOM 678 N N . PRO A 1 85 ? 24.449 -16.477 -15.630 1.00 65.06 85 PRO A N 1
ATOM 679 C CA . PRO A 1 85 ? 25.210 -15.678 -16.576 1.00 65.06 85 PRO A CA 1
ATOM 680 C C . PRO A 1 85 ? 26.007 -14.632 -15.785 1.00 65.06 85 PRO A C 1
ATOM 682 O O . PRO A 1 85 ? 25.428 -13.767 -15.136 1.00 65.06 85 PRO A O 1
ATOM 685 N N . THR A 1 86 ? 27.339 -14.724 -15.818 1.00 63.72 86 THR A N 1
ATOM 686 C CA . THR A 1 86 ? 28.244 -13.796 -15.110 1.00 63.72 86 THR A CA 1
ATOM 687 C C . THR A 1 86 ? 28.192 -12.371 -15.673 1.00 63.72 86 THR A C 1
ATOM 689 O O . THR A 1 86 ? 28.570 -11.430 -14.986 1.00 63.72 86 THR A O 1
ATOM 692 N N . ASP A 1 87 ? 27.727 -12.211 -16.912 1.00 67.44 87 ASP A N 1
ATOM 693 C CA . ASP A 1 87 ? 27.643 -10.932 -17.610 1.00 67.44 87 ASP A CA 1
ATOM 694 C C . ASP A 1 87 ? 26.312 -10.846 -18.372 1.00 67.44 87 ASP A C 1
ATOM 696 O O . ASP A 1 87 ? 26.032 -11.660 -19.257 1.00 67.44 87 ASP A O 1
ATOM 700 N N . LEU A 1 88 ? 25.466 -9.887 -17.984 1.00 69.56 88 LEU A N 1
ATOM 701 C CA . LEU A 1 88 ? 24.172 -9.614 -18.620 1.00 69.56 88 LEU A CA 1
ATOM 702 C C . LEU A 1 88 ? 24.300 -8.669 -19.829 1.00 69.56 88 LEU A C 1
ATOM 704 O O . LEU A 1 88 ? 23.294 -8.400 -20.490 1.00 69.56 88 LEU A O 1
ATOM 708 N N . GLY A 1 89 ? 25.505 -8.169 -20.134 1.00 73.94 89 GLY A N 1
ATOM 709 C CA . GLY A 1 89 ? 25.737 -7.199 -21.206 1.00 73.94 89 GLY A CA 1
ATOM 710 C C . GLY A 1 89 ? 25.081 -5.840 -20.942 1.00 73.94 89 GLY A C 1
ATOM 711 O O . GLY A 1 89 ? 24.772 -5.108 -21.885 1.00 73.94 89 GLY A O 1
ATOM 712 N N . THR A 1 90 ? 24.810 -5.524 -19.675 1.00 72.94 90 THR A N 1
ATOM 713 C CA . THR A 1 90 ? 24.197 -4.270 -19.236 1.00 72.94 90 THR A CA 1
ATOM 714 C C . THR A 1 90 ? 25.237 -3.168 -19.058 1.00 72.94 90 THR A C 1
ATOM 716 O O . THR A 1 90 ? 26.360 -3.404 -18.629 1.00 72.94 90 THR A O 1
ATOM 719 N N . ASP A 1 91 ? 24.867 -1.932 -19.402 1.00 85.44 91 ASP A N 1
ATOM 720 C CA . ASP A 1 91 ? 25.717 -0.762 -19.163 1.00 85.44 91 ASP A CA 1
ATOM 721 C C . ASP A 1 91 ? 25.862 -0.536 -17.640 1.00 85.44 91 ASP A C 1
ATOM 723 O O . ASP A 1 91 ? 24.838 -0.507 -16.944 1.00 85.44 91 ASP A O 1
ATOM 727 N N . PRO A 1 92 ? 27.078 -0.336 -17.087 1.00 84.56 92 PRO A N 1
ATOM 728 C CA . PRO A 1 92 ? 27.279 -0.081 -15.654 1.00 84.56 92 PRO A CA 1
ATOM 729 C C . PRO A 1 92 ? 26.440 1.093 -15.116 1.00 84.56 92 PRO A C 1
ATOM 731 O O . PRO A 1 92 ? 26.017 1.100 -13.953 1.00 84.56 92 PRO A O 1
ATOM 734 N N . ALA A 1 93 ? 26.124 2.085 -15.955 1.00 85.81 93 ALA A N 1
ATOM 735 C CA . ALA A 1 93 ? 25.235 3.180 -15.566 1.00 85.81 93 ALA A CA 1
ATOM 736 C C . ALA A 1 93 ? 23.765 2.743 -15.398 1.00 85.81 93 ALA A C 1
ATOM 738 O O . ALA A 1 93 ? 23.001 3.389 -14.678 1.00 85.81 93 ALA A O 1
ATOM 739 N N . GLN A 1 94 ? 23.337 1.669 -16.061 1.00 86.75 94 GLN A N 1
ATOM 740 C CA . GLN A 1 94 ? 22.011 1.079 -15.873 1.00 86.75 94 GLN A CA 1
ATOM 741 C C . GLN A 1 94 ? 21.974 0.187 -14.634 1.00 86.75 94 GLN A C 1
ATOM 743 O O . GLN A 1 94 ? 21.003 0.246 -13.885 1.00 86.75 94 GLN A O 1
ATOM 748 N N . GLU A 1 95 ? 23.037 -0.568 -14.367 1.00 87.50 95 GLU A N 1
ATOM 749 C CA . GLU A 1 95 ? 23.124 -1.427 -13.181 1.00 87.50 95 GLU A CA 1
ATOM 750 C C . GLU A 1 95 ? 23.039 -0.624 -11.884 1.00 87.50 95 GLU A C 1
ATOM 752 O O . GLU A 1 95 ? 22.259 -0.960 -10.996 1.00 87.50 95 GLU A O 1
ATOM 757 N N . THR A 1 96 ? 23.750 0.502 -11.801 1.00 90.38 96 THR A N 1
ATOM 758 C CA . THR A 1 96 ? 23.672 1.414 -10.645 1.00 90.38 96 THR A CA 1
ATOM 759 C C . THR A 1 96 ? 22.264 1.991 -10.444 1.00 90.38 96 THR A C 1
ATOM 761 O O . THR A 1 96 ? 21.765 2.064 -9.318 1.00 90.38 96 THR A O 1
ATOM 764 N N . LYS A 1 97 ? 21.559 2.342 -11.528 1.00 92.88 97 LYS A N 1
ATOM 765 C CA . LYS A 1 97 ? 20.145 2.759 -11.459 1.00 92.88 97 LYS A CA 1
ATOM 766 C C . LYS A 1 97 ? 19.244 1.630 -10.963 1.00 92.88 97 LYS A C 1
ATOM 768 O O . LYS A 1 97 ? 18.382 1.862 -10.125 1.00 92.88 97 LYS A O 1
ATOM 773 N N . VAL A 1 98 ? 19.445 0.407 -11.443 1.00 89.25 98 VAL A N 1
ATOM 774 C CA . VAL A 1 98 ? 18.660 -0.753 -10.998 1.00 89.25 98 VAL A CA 1
ATOM 775 C C . VAL A 1 98 ? 18.918 -1.048 -9.518 1.00 89.25 98 VAL A C 1
ATOM 777 O O . VAL A 1 98 ? 17.965 -1.265 -8.774 1.00 89.25 98 VAL A O 1
ATOM 780 N N . GLN A 1 99 ? 20.171 -0.974 -9.064 1.00 89.62 99 GLN A N 1
ATOM 781 C CA . GLN A 1 99 ? 20.537 -1.151 -7.656 1.00 89.62 99 GLN A CA 1
ATOM 782 C C . GLN A 1 99 ? 19.866 -0.113 -6.751 1.00 89.62 99 GLN A C 1
ATOM 784 O O . GLN A 1 99 ? 19.271 -0.481 -5.741 1.00 89.62 99 GLN A O 1
ATOM 789 N N . THR A 1 100 ? 19.890 1.169 -7.126 1.00 93.44 100 THR A N 1
ATOM 790 C CA . THR A 1 100 ? 19.222 2.227 -6.344 1.00 93.44 100 THR A CA 1
ATOM 791 C C . THR A 1 100 ? 17.704 2.046 -6.285 1.00 93.44 100 THR A C 1
ATOM 793 O O . THR A 1 100 ? 17.112 2.203 -5.218 1.00 93.44 100 THR A O 1
ATOM 796 N N . ILE A 1 101 ? 17.067 1.643 -7.391 1.00 92.00 101 ILE A N 1
ATOM 797 C CA . ILE A 1 101 ? 15.628 1.330 -7.420 1.00 92.00 101 ILE A CA 1
ATOM 798 C C . ILE A 1 101 ? 15.313 0.138 -6.508 1.00 92.00 101 ILE A C 1
ATOM 800 O O . ILE A 1 101 ? 14.341 0.181 -5.749 1.00 92.00 101 ILE A O 1
ATOM 804 N N . ALA A 1 102 ? 16.128 -0.918 -6.565 1.00 91.06 102 ALA A N 1
ATOM 805 C CA . ALA A 1 102 ? 15.961 -2.099 -5.726 1.00 91.06 102 ALA A CA 1
ATOM 806 C C . ALA A 1 102 ? 16.125 -1.754 -4.239 1.00 91.06 102 ALA A C 1
ATOM 808 O O . ALA A 1 102 ? 15.304 -2.165 -3.422 1.00 91.06 102 ALA A O 1
ATOM 809 N N . GLN A 1 103 ? 17.127 -0.941 -3.896 1.00 91.00 103 GLN A N 1
ATOM 810 C CA . GLN A 1 103 ? 17.348 -0.478 -2.530 1.00 91.00 103 GLN A CA 1
ATOM 811 C C . GLN A 1 103 ? 16.148 0.320 -2.010 1.00 91.00 103 GLN A C 1
ATOM 813 O O . GLN A 1 103 ? 15.605 -0.037 -0.969 1.00 91.00 103 GLN A O 1
ATOM 818 N N . HIS A 1 104 ? 15.670 1.311 -2.768 1.00 90.31 104 HIS A N 1
ATOM 819 C CA . HIS A 1 104 ? 14.479 2.086 -2.403 1.00 90.31 104 HIS A CA 1
ATOM 820 C C . HIS A 1 104 ? 13.225 1.202 -2.273 1.00 90.31 104 HIS A C 1
ATOM 822 O O . HIS A 1 104 ? 12.356 1.465 -1.449 1.00 90.31 104 HIS A O 1
ATOM 828 N N . SER A 1 105 ? 13.107 0.138 -3.073 1.00 87.94 105 SER A N 1
ATOM 829 C CA . SER A 1 105 ? 11.963 -0.787 -3.002 1.00 87.94 105 SER A CA 1
ATOM 830 C C . SER A 1 105 ? 11.997 -1.687 -1.763 1.00 87.94 105 SER A C 1
ATOM 832 O O . SER A 1 105 ? 10.945 -2.100 -1.282 1.00 87.94 105 SER A O 1
ATOM 8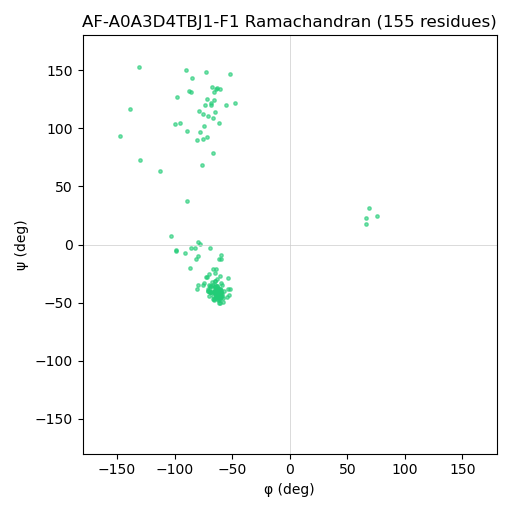34 N N . ASN A 1 106 ? 13.191 -1.979 -1.242 1.00 89.75 106 ASN A N 1
ATOM 835 C CA . ASN A 1 106 ? 13.372 -2.768 -0.024 1.00 89.75 106 ASN A CA 1
ATOM 836 C C . ASN A 1 106 ? 13.181 -1.940 1.257 1.00 89.75 106 ASN A C 1
ATOM 838 O O . ASN A 1 106 ? 13.083 -2.510 2.344 1.00 89.75 106 ASN A O 1
ATOM 842 N N . GLU A 1 107 ? 13.131 -0.610 1.161 1.00 90.25 107 GLU A N 1
ATOM 843 C CA . GLU A 1 107 ? 12.871 0.250 2.311 1.00 90.25 107 GLU A CA 1
ATOM 844 C C . GLU A 1 107 ? 11.424 0.078 2.796 1.00 90.25 107 GLU A C 1
ATOM 846 O O . GLU A 1 107 ? 10.452 0.335 2.082 1.00 90.25 107 GLU A O 1
ATOM 851 N N . ALA A 1 108 ? 11.271 -0.352 4.051 1.00 81.06 108 ALA A N 1
ATOM 852 C CA . ALA A 1 108 ? 9.970 -0.511 4.684 1.00 81.06 108 ALA A CA 1
ATOM 853 C C . ALA A 1 108 ? 9.359 0.865 4.994 1.00 81.06 108 ALA A C 1
ATOM 855 O O . ALA A 1 108 ? 9.598 1.454 6.049 1.00 81.06 108 ALA A O 1
ATOM 856 N N . LYS A 1 109 ? 8.561 1.389 4.061 1.00 82.81 109 LYS A N 1
ATOM 857 C CA . LYS A 1 109 ? 7.824 2.640 4.251 1.00 82.81 109 LYS A CA 1
ATOM 858 C C . LYS A 1 109 ? 6.487 2.380 4.943 1.00 82.81 109 LYS A C 1
ATOM 860 O O . LYS A 1 109 ? 5.712 1.527 4.519 1.00 82.81 109 LYS A O 1
ATOM 865 N N . GLU A 1 110 ? 6.189 3.154 5.985 1.00 83.31 110 GLU A N 1
ATOM 866 C CA . GLU A 1 110 ? 4.865 3.150 6.613 1.00 83.31 110 GLU A CA 1
ATOM 867 C C . GLU A 1 110 ? 3.840 3.728 5.617 1.00 83.31 110 GLU A C 1
ATOM 869 O O . GLU A 1 110 ? 3.864 4.920 5.302 1.00 83.31 110 GLU A O 1
ATOM 874 N N . VAL A 1 111 ? 2.958 2.878 5.078 1.00 85.62 111 VAL A N 1
ATOM 875 C CA . VAL A 1 111 ? 1.873 3.296 4.179 1.00 85.62 111 VAL A CA 1
ATOM 876 C C . VAL A 1 111 ? 0.605 3.496 4.998 1.00 85.62 111 VAL A C 1
ATOM 878 O O . VAL A 1 111 ? -0.053 2.543 5.415 1.00 85.62 111 VAL A O 1
ATOM 881 N N . LEU A 1 112 ? 0.259 4.758 5.224 1.00 91.94 112 LEU A N 1
ATOM 882 C CA . LEU A 1 112 ? -0.938 5.157 5.952 1.00 91.94 112 LEU A CA 1
ATOM 883 C C . LEU A 1 112 ? -2.034 5.512 4.958 1.00 91.94 112 LEU A C 1
ATOM 885 O O . LEU A 1 112 ? -1.821 6.321 4.058 1.00 91.94 112 LEU A O 1
ATOM 889 N N . THR A 1 113 ? -3.208 4.907 5.116 1.00 95.25 113 THR A N 1
ATOM 890 C CA . THR A 1 113 ? -4.361 5.147 4.243 1.00 95.25 113 THR A CA 1
ATOM 891 C C . THR A 1 113 ? -5.605 5.431 5.069 1.00 95.25 113 THR A C 1
ATOM 893 O O . THR A 1 113 ? -5.736 4.969 6.200 1.00 95.25 113 THR A O 1
ATOM 896 N N . GLU A 1 114 ? -6.535 6.185 4.493 1.00 94.31 114 GLU A N 1
ATOM 897 C CA . GLU A 1 114 ? -7.832 6.470 5.111 1.00 94.31 114 GLU A CA 1
ATOM 898 C C . GLU A 1 114 ? -8.622 5.181 5.376 1.00 94.31 114 GLU A C 1
ATOM 900 O O . GLU A 1 114 ? -9.087 4.959 6.488 1.00 94.31 114 GLU A O 1
ATOM 905 N N . ALA A 1 115 ? -8.666 4.270 4.398 1.00 96.00 115 ALA A N 1
ATOM 906 C CA . ALA A 1 115 ? -9.337 2.980 4.544 1.00 96.00 115 ALA A CA 1
ATOM 907 C C . ALA A 1 115 ? -8.765 2.138 5.701 1.00 96.00 115 ALA A C 1
ATOM 909 O O . ALA A 1 115 ? -9.517 1.448 6.386 1.00 96.00 115 ALA A O 1
ATOM 910 N N . MET A 1 116 ? -7.451 2.214 5.963 1.00 95.25 116 MET A N 1
ATOM 911 C CA . MET A 1 116 ? -6.844 1.573 7.138 1.00 95.25 116 MET A CA 1
ATOM 912 C C . MET A 1 116 ? -7.431 2.137 8.439 1.00 95.25 116 MET A C 1
ATOM 914 O O . MET A 1 116 ? -7.760 1.368 9.342 1.00 95.25 116 MET A O 1
ATOM 918 N N . ALA A 1 117 ? -7.587 3.461 8.535 1.00 95.94 117 ALA A N 1
ATOM 919 C CA . ALA A 1 117 ? -8.185 4.095 9.705 1.00 95.94 117 ALA A CA 1
ATOM 920 C C . ALA A 1 117 ? -9.653 3.670 9.883 1.00 95.94 117 ALA A C 1
ATOM 922 O O . ALA A 1 117 ? -10.023 3.241 10.973 1.00 95.94 117 ALA A O 1
ATOM 923 N N . GLU A 1 118 ? -10.454 3.662 8.813 1.00 96.00 118 GLU A N 1
ATOM 924 C CA . GLU A 1 118 ? -11.855 3.210 8.861 1.00 96.00 118 GLU A CA 1
ATOM 925 C C . GLU A 1 118 ? -12.003 1.745 9.295 1.00 96.00 118 GLU A C 1
ATOM 927 O O . GLU A 1 118 ? -12.930 1.381 10.023 1.00 96.00 118 GLU A O 1
ATOM 932 N N . VAL A 1 119 ? -11.096 0.871 8.852 1.00 96.81 119 VAL A N 1
ATOM 933 C CA . VAL A 1 119 ? -11.092 -0.532 9.281 1.00 96.81 119 VAL A CA 1
ATOM 934 C C . VAL A 1 119 ? -10.774 -0.637 10.774 1.00 96.81 119 VAL A C 1
ATOM 936 O O . VAL A 1 119 ? -11.434 -1.407 11.469 1.00 96.81 119 VAL A O 1
ATOM 939 N N . LEU A 1 120 ? -9.832 0.156 11.293 1.00 96.19 120 LEU A N 1
ATOM 940 C CA . LEU A 1 120 ? -9.510 0.182 12.726 1.00 96.19 120 LEU A CA 1
ATOM 941 C C . LEU A 1 120 ? -10.670 0.705 13.581 1.00 96.19 120 LEU A C 1
ATOM 943 O O . LEU A 1 120 ? -10.909 0.169 14.664 1.00 96.19 120 LEU A O 1
ATOM 947 N N . GLU A 1 121 ? -11.424 1.693 13.093 1.00 95.00 121 GLU A N 1
ATOM 948 C CA . GLU A 1 121 ? -12.668 2.137 13.737 1.00 95.00 121 GLU A CA 1
ATOM 949 C C . GLU A 1 121 ? -13.661 0.978 13.861 1.00 95.00 121 GLU A C 1
ATOM 951 O O . GLU A 1 121 ? -14.159 0.696 14.951 1.00 95.00 121 GLU A O 1
ATOM 956 N N . LYS A 1 122 ? -13.894 0.252 12.760 1.00 95.19 122 LYS A N 1
ATOM 957 C CA . LYS A 1 122 ? -14.799 -0.911 12.723 1.00 95.19 122 LYS A CA 1
ATOM 958 C C . LYS A 1 122 ? -14.325 -2.058 13.614 1.00 95.19 122 LYS A C 1
ATOM 960 O O . LYS A 1 122 ? -15.147 -2.805 14.132 1.00 95.19 122 LYS A O 1
ATOM 965 N N . GLN A 1 123 ? -13.015 -2.192 13.804 1.00 96.38 123 GLN A N 1
ATOM 966 C CA . GLN A 1 123 ? -12.410 -3.162 14.719 1.00 96.38 123 GLN A CA 1
ATOM 967 C C . GLN A 1 123 ? -12.471 -2.729 16.194 1.00 96.38 123 GLN A C 1
ATOM 969 O O . GLN A 1 123 ? -11.984 -3.457 17.058 1.00 96.38 123 GLN A O 1
ATOM 9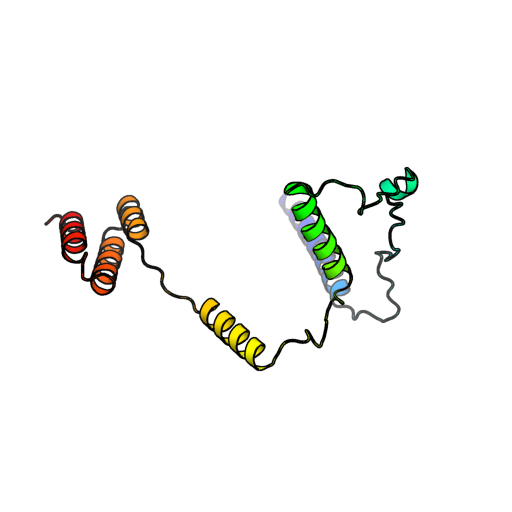74 N N . GLY A 1 124 ? -13.046 -1.562 16.503 1.00 95.00 124 GLY A N 1
ATOM 975 C CA . GLY A 1 124 ? -13.151 -1.058 17.871 1.00 95.00 124 GLY A CA 1
ATOM 976 C C . GLY A 1 124 ? -11.834 -0.510 18.423 1.00 95.00 124 GLY A C 1
ATOM 977 O O . GLY A 1 124 ? -11.652 -0.480 19.637 1.00 95.00 124 GLY A O 1
ATOM 978 N N . GLN A 1 125 ? -10.910 -0.072 17.558 1.00 96.50 125 GLN A N 1
ATOM 979 C CA . GLN A 1 125 ? -9.638 0.557 17.941 1.00 96.50 125 GLN A CA 1
ATOM 980 C C . GLN A 1 125 ? -9.599 2.049 17.542 1.00 96.50 125 GLN A C 1
ATOM 982 O O . GLN A 1 125 ? -8.755 2.451 16.732 1.00 96.50 125 GLN A O 1
ATOM 987 N N . PRO A 1 126 ? -10.478 2.904 18.108 1.00 95.31 126 PRO A N 1
ATOM 988 C CA . PRO A 1 126 ? -10.605 4.304 17.695 1.00 95.31 126 PRO A CA 1
ATOM 989 C C . PRO A 1 126 ? -9.344 5.129 17.979 1.00 95.31 126 PRO A C 1
ATOM 991 O O . PRO A 1 126 ? -9.002 6.014 17.201 1.00 95.31 126 PRO A O 1
ATOM 994 N N . GLU A 1 127 ? -8.593 4.815 19.039 1.00 95.94 127 GLU A N 1
ATOM 995 C CA . GLU A 1 127 ? -7.355 5.530 19.382 1.00 95.94 127 GLU A CA 1
ATOM 996 C C . GLU A 1 127 ? -6.296 5.427 18.279 1.00 95.94 127 GLU A C 1
ATOM 998 O O . GLU A 1 127 ? -5.650 6.417 17.930 1.00 95.94 127 GLU A O 1
ATOM 1003 N N . LYS A 1 128 ? -6.142 4.237 17.685 1.00 95.81 128 LYS A N 1
ATOM 1004 C CA . LYS A 1 128 ? -5.203 4.023 16.578 1.00 95.81 128 LYS A CA 1
ATOM 1005 C C . LYS A 1 128 ? -5.693 4.691 15.300 1.00 95.81 128 LYS A C 1
ATOM 1007 O O . LYS A 1 128 ? -4.891 5.300 14.599 1.00 95.81 128 LYS A O 1
ATOM 1012 N N . ALA A 1 129 ? -6.997 4.634 15.024 1.00 96.44 129 ALA A N 1
ATOM 1013 C CA . ALA A 1 129 ? -7.586 5.342 13.890 1.00 96.44 129 ALA A CA 1
ATOM 1014 C C . ALA A 1 129 ? -7.330 6.857 13.982 1.00 96.44 129 ALA A C 1
ATOM 1016 O O . ALA A 1 129 ? -6.870 7.460 13.014 1.00 96.44 129 ALA A O 1
ATOM 1017 N N . ILE A 1 130 ? -7.506 7.458 15.166 1.00 96.25 130 ILE A N 1
ATOM 1018 C CA . ILE A 1 130 ? -7.205 8.877 15.416 1.00 96.25 130 ILE A CA 1
ATOM 1019 C C . ILE A 1 130 ? -5.740 9.197 15.101 1.00 96.25 130 ILE A C 1
ATOM 1021 O O . ILE A 1 130 ? -5.466 10.186 14.423 1.00 96.25 130 ILE A O 1
ATOM 1025 N N . GLN A 1 131 ? -4.792 8.368 15.549 1.00 96.38 131 GLN A N 1
ATOM 1026 C CA . GLN A 1 131 ? -3.372 8.582 15.246 1.00 96.38 131 GLN A CA 1
ATOM 1027 C C . GLN A 1 131 ? -3.098 8.557 13.739 1.00 96.38 131 GLN A C 1
ATOM 1029 O O . GLN A 1 131 ? -2.356 9.404 13.241 1.00 96.38 131 GLN A O 1
ATOM 1034 N N . ILE A 1 132 ? -3.722 7.631 13.003 1.00 96.31 132 ILE A N 1
ATOM 1035 C CA . ILE A 1 132 ? -3.589 7.570 11.544 1.00 96.31 132 ILE A CA 1
ATOM 1036 C C . ILE A 1 132 ? -4.173 8.827 10.894 1.00 96.31 132 ILE A C 1
ATOM 1038 O O . ILE A 1 132 ? -3.497 9.425 10.062 1.00 96.31 132 ILE A O 1
ATOM 1042 N N . TYR A 1 133 ? -5.362 9.289 11.291 1.00 96.94 133 TYR A N 1
ATOM 1043 C CA . TYR A 1 133 ? -5.937 10.525 10.746 1.00 96.94 133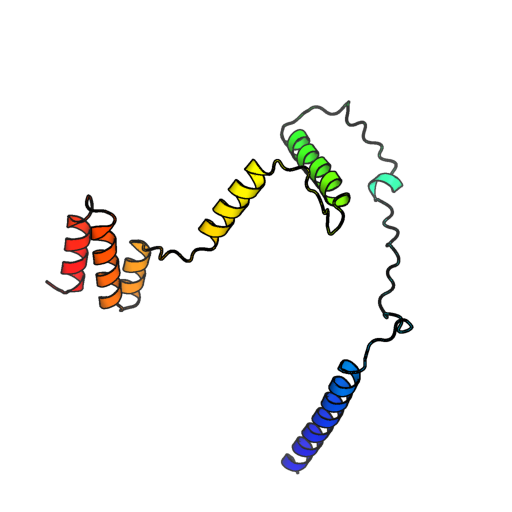 TYR A CA 1
ATOM 1044 C C . TYR A 1 133 ? -5.092 11.762 11.035 1.00 96.94 133 TYR A C 1
ATOM 1046 O O . TYR A 1 133 ? -4.955 12.623 10.168 1.00 96.94 133 TYR A O 1
ATOM 1054 N N . ILE A 1 134 ? -4.480 11.842 12.218 1.00 95.88 134 ILE A N 1
ATOM 1055 C CA . ILE A 1 134 ? -3.539 12.917 12.545 1.00 95.88 134 ILE A CA 1
ATOM 1056 C C . ILE A 1 134 ? -2.346 12.864 11.587 1.00 95.88 134 ILE A C 1
ATOM 1058 O O . ILE A 1 134 ? -2.030 13.870 10.952 1.00 95.88 134 ILE A O 1
ATOM 1062 N N . LYS A 1 135 ? -1.718 11.695 11.413 1.00 95.81 135 LYS A N 1
ATOM 1063 C CA . LYS A 1 135 ? -0.602 11.532 10.468 1.00 95.81 135 LYS A CA 1
ATOM 1064 C C . LYS A 1 135 ? -1.016 11.883 9.031 1.00 95.81 135 LYS A C 1
ATOM 1066 O O . LYS A 1 135 ? -0.286 12.593 8.346 1.00 95.81 135 LYS A O 1
ATOM 1071 N N . LEU A 1 136 ? -2.201 11.455 8.592 1.00 95.62 136 LEU A N 1
ATOM 1072 C CA . LEU A 1 136 ? -2.749 11.791 7.274 1.00 95.62 136 LEU A CA 1
ATOM 1073 C C . LEU A 1 136 ? -2.998 13.293 7.110 1.00 95.62 136 LEU A C 1
ATOM 1075 O O . LEU A 1 136 ? -2.746 13.819 6.033 1.00 95.62 136 LEU A O 1
ATOM 1079 N N . 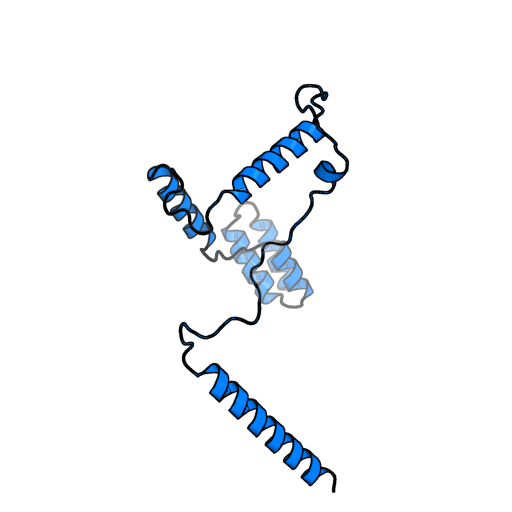SER A 1 137 ? -3.419 13.999 8.161 1.00 95.69 137 SER A N 1
ATOM 1080 C CA . SER A 1 137 ? -3.611 15.452 8.098 1.00 95.69 137 SER A CA 1
ATOM 1081 C C . SER A 1 137 ? -2.309 16.225 7.859 1.00 95.69 137 SER A C 1
ATOM 1083 O O . SER A 1 137 ? -2.332 17.254 7.189 1.00 95.69 137 SER A O 1
ATOM 1085 N N . PHE A 1 138 ? -1.173 15.707 8.344 1.00 94.00 138 PHE A N 1
ATOM 1086 C CA . PHE A 1 138 ? 0.147 16.278 8.067 1.00 94.00 138 PHE A CA 1
ATOM 1087 C C . PHE A 1 138 ? 0.637 15.961 6.652 1.00 94.00 138 PHE A C 1
ATOM 1089 O O . PHE A 1 138 ? 1.303 16.789 6.038 1.00 94.00 138 PHE A O 1
ATOM 1096 N N . LEU A 1 139 ? 0.315 14.771 6.136 1.00 93.75 139 LEU A N 1
ATOM 1097 C CA . LEU A 1 139 ? 0.686 14.356 4.780 1.00 93.75 139 LEU A CA 1
ATOM 1098 C C . LEU A 1 139 ? -0.163 15.045 3.700 1.00 93.75 139 LEU A C 1
ATOM 1100 O O . LEU A 1 139 ? 0.343 15.313 2.613 1.00 93.75 139 LEU A O 1
ATOM 1104 N N . TYR A 1 140 ? -1.430 15.328 4.007 1.00 94.25 140 TYR A N 1
ATOM 1105 C CA . TYR A 1 140 ? -2.445 15.841 3.082 1.00 94.25 140 TYR A CA 1
ATOM 1106 C C . TYR A 1 140 ? -3.143 17.076 3.682 1.00 94.25 140 TYR A C 1
ATOM 1108 O O . TYR A 1 140 ? -4.296 16.992 4.135 1.00 94.25 140 TYR A O 1
ATOM 1116 N N . PRO A 1 141 ? -2.454 18.232 3.737 1.00 95.19 141 PRO A N 1
ATOM 1117 C CA . PRO A 1 141 ? -2.964 19.438 4.390 1.00 95.19 141 PRO A CA 1
ATOM 1118 C C . PRO A 1 141 ? -4.266 19.962 3.767 1.00 95.19 141 PRO A C 1
ATOM 1120 O O . PRO A 1 141 ? -5.092 20.549 4.469 1.00 95.19 141 PRO A O 1
ATOM 1123 N N . GLU A 1 142 ? -4.507 19.703 2.481 1.00 96.81 142 GLU A N 1
ATOM 1124 C CA . GLU A 1 142 ? -5.735 20.072 1.772 1.00 96.81 142 GLU A CA 1
ATOM 1125 C C . GLU A 1 142 ? -6.987 19.346 2.293 1.00 96.81 142 GLU A C 1
ATOM 1127 O O . GLU A 1 142 ? -8.095 19.869 2.184 1.00 96.81 142 GLU A O 1
ATOM 1132 N N . LYS A 1 143 ? -6.820 18.168 2.910 1.00 95.88 143 LYS A N 1
ATOM 1133 C CA . LYS A 1 143 ? -7.901 17.384 3.535 1.00 95.88 143 LYS A CA 1
ATOM 1134 C C . LYS A 1 143 ? -7.923 17.494 5.061 1.00 95.88 143 LYS A C 1
ATOM 1136 O O . LYS A 1 143 ? -8.699 16.802 5.718 1.00 95.88 143 LYS A O 1
ATOM 1141 N N . SER A 1 144 ? -7.104 18.366 5.644 1.00 94.62 144 SER A N 1
ATOM 1142 C CA . SER A 1 144 ? -6.965 18.508 7.100 1.00 94.62 144 SER A CA 1
ATOM 1143 C C . SER A 1 144 ? -8.300 18.720 7.827 1.00 94.62 144 SER A C 1
ATOM 1145 O O . SER A 1 144 ? -8.556 18.054 8.827 1.00 94.62 144 SER A O 1
ATOM 1147 N N . ALA A 1 145 ? -9.190 19.568 7.298 1.00 96.31 145 ALA A N 1
ATOM 1148 C CA . ALA A 1 145 ? -10.513 19.816 7.879 1.00 96.31 145 ALA A CA 1
ATOM 1149 C C . ALA A 1 145 ? -11.404 18.558 7.907 1.00 96.31 145 ALA A C 1
ATOM 1151 O O . ALA A 1 145 ? -12.113 18.320 8.884 1.00 96.31 145 ALA A O 1
ATOM 1152 N N . TYR A 1 146 ? -11.332 17.726 6.864 1.00 96.19 146 TYR A N 1
ATOM 1153 C CA . TYR A 1 146 ? -12.066 16.461 6.792 1.00 96.19 146 TYR A CA 1
ATOM 1154 C C . TYR A 1 146 ? -11.571 15.470 7.855 1.00 96.19 146 TYR A C 1
ATOM 1156 O O . TYR A 1 146 ? -12.369 14.907 8.607 1.00 96.19 146 TYR A O 1
ATOM 1164 N N . PHE A 1 147 ? -10.251 15.312 7.981 1.00 97.12 147 PHE A N 1
ATOM 1165 C CA . PHE A 1 147 ? -9.670 14.447 9.008 1.00 97.12 147 PHE A CA 1
ATOM 1166 C C . PHE A 1 147 ? -9.940 14.965 10.424 1.00 97.12 147 PHE A C 1
ATOM 1168 O O . PHE A 1 147 ? -10.220 14.170 11.319 1.00 97.12 147 PHE A O 1
ATOM 1175 N N . ALA A 1 148 ? -9.929 16.283 10.634 1.00 96.31 148 ALA A N 1
ATOM 1176 C CA . ALA A 1 148 ? -10.285 16.885 11.917 1.00 96.31 148 ALA A CA 1
ATOM 1177 C C . ALA A 1 148 ? -11.728 16.547 12.328 1.00 96.31 148 ALA A C 1
ATOM 1179 O O . ALA A 1 148 ? -11.954 16.154 13.473 1.00 96.31 148 ALA A O 1
ATOM 1180 N N . ALA A 1 149 ? -12.681 16.615 11.393 1.00 96.12 149 ALA A N 1
ATOM 1181 C CA . ALA A 1 149 ? -14.068 16.228 11.645 1.00 96.12 149 ALA A CA 1
ATOM 1182 C C . ALA A 1 149 ? -14.195 14.735 12.008 1.00 96.12 149 ALA A C 1
ATOM 1184 O O . ALA A 1 149 ? -14.877 14.393 12.973 1.00 96.12 149 ALA A O 1
ATOM 1185 N N . LYS A 1 150 ? -13.486 13.842 11.300 1.00 95.56 150 LYS A N 1
ATOM 1186 C CA . LYS A 1 150 ? -13.423 12.406 11.640 1.00 95.56 150 LYS A CA 1
ATOM 1187 C C . LYS A 1 150 ? -12.855 12.162 13.040 1.00 95.56 150 LYS A C 1
ATOM 1189 O O . LYS A 1 150 ? -13.398 11.362 13.796 1.00 95.56 150 LYS A O 1
ATOM 1194 N N . ILE A 1 151 ? -11.803 12.884 13.423 1.00 95.44 151 ILE A N 1
ATOM 1195 C CA . ILE A 1 151 ? -11.209 12.780 14.764 1.00 95.44 151 ILE A CA 1
ATOM 1196 C C . ILE A 1 151 ? -12.195 13.240 15.849 1.00 95.44 151 ILE A C 1
ATOM 1198 O O . ILE A 1 151 ? -12.266 12.606 16.901 1.00 95.44 151 ILE A O 1
ATOM 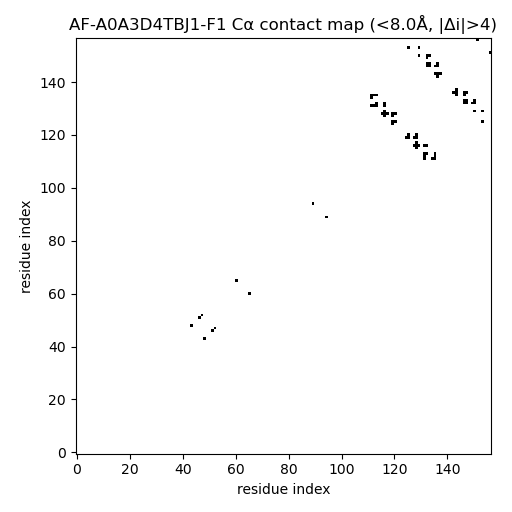1202 N N . GLN A 1 152 ? -12.951 14.316 15.613 1.00 95.50 152 GLN A N 1
ATOM 1203 C CA . GLN A 1 152 ? -13.977 14.798 16.548 1.00 95.50 152 GLN A CA 1
ATOM 1204 C C . GLN A 1 152 ? -15.086 13.758 16.746 1.00 95.50 152 GLN A C 1
ATOM 1206 O O . GLN A 1 152 ? -15.358 13.374 17.884 1.00 95.50 152 GLN A O 1
ATOM 1211 N N . GLN A 1 153 ? -15.602 13.194 15.647 1.00 93.88 153 GLN A N 1
ATOM 1212 C CA . GLN A 1 153 ? -16.595 12.113 15.681 1.00 93.88 153 GLN A CA 1
ATOM 1213 C C . GLN A 1 153 ? -16.122 10.920 16.521 1.00 93.88 153 GLN A C 1
ATOM 1215 O O . GLN A 1 153 ? -16.871 10.419 17.356 1.00 93.88 153 GLN A O 1
ATOM 1220 N N . LEU A 1 154 ? -14.868 10.490 16.346 1.00 92.69 154 LEU A N 1
ATOM 1221 C CA . LEU A 1 154 ? -14.306 9.362 17.095 1.00 92.69 154 LEU A CA 1
ATOM 1222 C C . LEU A 1 154 ? -14.035 9.669 18.568 1.00 92.69 154 LEU A C 1
ATOM 1224 O O . LEU A 1 154 ? -14.065 8.758 19.393 1.00 92.69 154 LEU A O 1
ATOM 1228 N N . LYS A 1 155 ? -13.774 10.932 18.913 1.00 91.75 155 LYS A N 1
ATOM 1229 C CA . LYS A 1 155 ? -13.654 11.369 20.311 1.00 91.75 155 LYS A CA 1
ATOM 1230 C C . LYS A 1 155 ? -15.008 11.580 20.992 1.00 91.75 155 LYS A C 1
ATOM 1232 O O . LYS A 1 155 ? -15.028 11.748 22.208 1.00 91.75 155 LYS A O 1
ATOM 1237 N N . GLY A 1 156 ? -16.108 11.562 20.237 1.00 86.38 156 GLY A N 1
ATOM 1238 C CA . GLY A 1 156 ? -17.446 11.853 20.752 1.00 86.38 156 GLY A CA 1
ATOM 1239 C C . GLY A 1 156 ? -17.632 13.322 21.142 1.00 86.38 156 GLY A C 1
ATOM 1240 O O . GLY A 1 156 ? -18.355 13.600 22.098 1.00 86.38 156 GLY A O 1
ATOM 1241 N N . ILE A 1 157 ? -16.942 14.233 20.445 1.00 61.59 157 ILE A N 1
ATOM 1242 C CA . ILE A 1 157 ? -16.989 15.693 20.639 1.00 61.59 157 ILE A CA 1
ATOM 1243 C C . ILE A 1 157 ? -17.692 16.347 19.455 1.00 61.59 157 ILE A C 1
ATOM 1245 O O . ILE A 1 157 ? -17.438 15.903 18.312 1.00 61.59 157 ILE A O 1
#

Solvent-accessible surface area (backbone atoms only — not comparable to full-atom values): 9779 Å² total; per-residue (Å²): 121,70,66,66,55,53,52,56,50,52,52,52,50,51,54,51,51,50,51,52,54,54,58,68,70,48,82,88,55,99,83,67,76,70,92,69,78,86,70,79,76,86,73,74,51,69,52,66,77,70,65,63,78,80,65,82,86,78,60,79,88,43,74,66,59,52,51,51,46,56,50,51,54,48,51,57,52,57,75,67,56,58,100,72,66,95,69,88,85,69,56,71,76,53,51,56,51,51,50,54,52,51,52,62,67,69,53,89,71,90,85,84,52,70,68,59,25,55,51,29,43,76,70,71,37,48,71,60,20,42,52,48,36,54,55,46,27,72,76,38,63,93,49,27,71,60,38,50,51,54,42,30,59,72,71,74,96

Secondary structure (DSSP, 8-state):
-HHHHHHHHHHHHHHHHHHHHHHHTSPPPTT---SS---------HHHHTT----TTSS---HHHHHHHHHHHHHHHHTTS-SS-S-----HHHHHHHHHHHHHHHS------HHHHHHHHHTT-HHHHHHHHHHHHHH-GGGHHHHHHHHHHHHT-

Sequence (157 aa):
LTVEAEESAKEKIKSILAGQVAEFNKPITEEDQLPISTEPFHTVDYFASQGIKIDLTKIPQDKLTVQLRKFTDWLKYMRKVSPSPTDLGTDPAQETKVQTIAQHSNEAKEVLTEAMAEVLEKQGQPEKAIQIYIKLSFLYPEKSAYFAAKIQQLKGI